Protein AF-A0A8S4RIF4-F1 (afdb_monomer)

Solvent-accessible surface area (backbone atoms only — not comparable to full-atom values): 4620 Å² total; per-residue (Å²): 132,87,88,75,58,86,89,64,76,74,53,74,66,60,53,32,60,77,68,66,59,87,76,54,69,66,60,53,49,51,51,49,52,51,52,50,51,54,55,38,68,70,49,62,89,86,38,64,66,33,37,66,74,66,65,61,65,85,62,96,64,69,89,88,68,79,81,84,129

Radius of gyration: 21.7 Å; Cα contacts (8 Å, |Δi|>4): 19; chains: 1; bounding box: 50×21×51 Å

pLDDT: mean 85.08, std 9.98, range [63.31, 96.75]

Mean predicted aligned error: 10.35 Å

Sequence (69 aa):
MLRIPWNAFRTNKAILEELGITQRLSSKVQARILTFFGHVSRRDNDSIERLVVQGSIEGTRSRGRPPMR

Organism: NCBI:txid348720

Foldseek 3Di:
DDPDDPVVPDDPVNVCVVVVPPDDPVNVVVVVVVVVLVVLCPDDPPDPSVCVSVVPDPPPDDPDDDDDD

Structure (mmCIF, N/CA/C/O backbone):
data_AF-A0A8S4RIF4-F1
#
_entry.id   AF-A0A8S4RIF4-F1
#
loop_
_atom_site.group_PDB
_atom_site.id
_atom_site.type_symbol
_atom_site.label_atom_id
_atom_site.label_alt_id
_atom_site.label_comp_id
_atom_site.label_asym_id
_atom_site.label_entity_id
_atom_site.label_seq_id
_atom_site.pdbx_PDB_ins_code
_atom_site.Cartn_x
_atom_site.Cartn_y
_atom_site.Cartn_z
_atom_site.occupancy
_atom_site.B_iso_or_equiv
_atom_site.auth_seq_id
_atom_site.auth_comp_id
_atom_site.auth_asym_id
_atom_site.auth_atom_id
_atom_site.pdbx_PDB_model_num
ATOM 1 N N . MET A 1 1 ? -22.118 2.344 14.218 1.00 75.31 1 MET A N 1
ATOM 2 C CA . MET A 1 1 ? -20.783 2.945 14.449 1.00 75.31 1 MET A CA 1
ATOM 3 C C . MET A 1 1 ? -20.541 2.981 15.952 1.00 75.31 1 MET A C 1
ATOM 5 O O . MET A 1 1 ? -21.459 3.374 16.664 1.00 75.31 1 MET A O 1
ATOM 9 N N . LEU A 1 2 ? -19.382 2.522 16.442 1.00 82.00 2 LEU A N 1
ATOM 10 C CA . LEU A 1 2 ? -19.072 2.532 17.880 1.00 82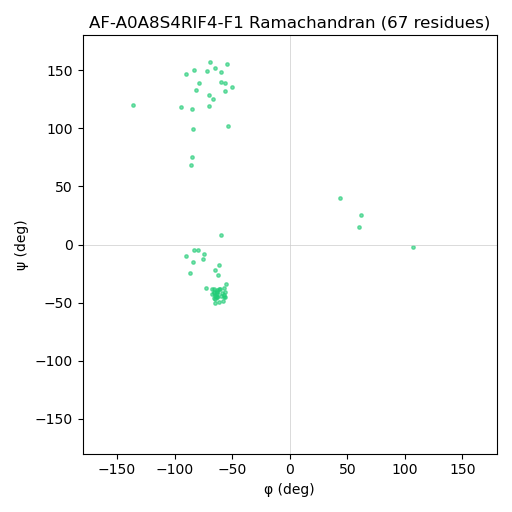.00 2 LEU A CA 1
ATOM 11 C C . LEU A 1 2 ? -18.950 3.986 18.368 1.00 82.00 2 LEU A C 1
ATOM 13 O O . LEU A 1 2 ? -18.185 4.767 17.806 1.00 82.00 2 LEU A O 1
ATOM 17 N N . ARG A 1 3 ? -19.716 4.361 19.398 1.00 90.31 3 ARG A N 1
ATOM 18 C CA . ARG A 1 3 ? -19.660 5.693 20.028 1.00 90.31 3 ARG A CA 1
ATOM 19 C C . ARG A 1 3 ? -18.546 5.696 21.075 1.00 90.31 3 ARG A C 1
ATOM 21 O O . ARG A 1 3 ? -18.812 5.566 22.264 1.00 90.31 3 ARG A O 1
ATOM 28 N N . ILE A 1 4 ? -17.299 5.763 20.615 1.00 88.12 4 ILE A N 1
ATOM 29 C CA . ILE A 1 4 ? -16.116 5.654 21.477 1.00 88.12 4 ILE A CA 1
ATOM 30 C C . ILE A 1 4 ? -15.793 7.037 22.061 1.00 88.12 4 ILE A C 1
ATOM 32 O O . ILE A 1 4 ? -15.478 7.946 21.290 1.00 88.12 4 ILE A O 1
ATOM 36 N N . PRO A 1 5 ? -15.866 7.233 23.390 1.00 91.88 5 PRO A N 1
ATOM 37 C CA . PRO A 1 5 ? -15.450 8.486 24.003 1.00 91.88 5 PRO A CA 1
ATOM 38 C C . PRO A 1 5 ? -13.923 8.611 23.958 1.00 91.88 5 PRO A C 1
ATOM 40 O O . PRO A 1 5 ? -13.202 7.618 24.047 1.00 91.88 5 PRO A O 1
ATOM 43 N N . TRP A 1 6 ? -13.415 9.839 23.865 1.00 88.38 6 TRP A N 1
ATOM 44 C CA . TRP A 1 6 ? -11.973 10.100 23.764 1.00 88.38 6 TRP A CA 1
ATOM 45 C C . TRP A 1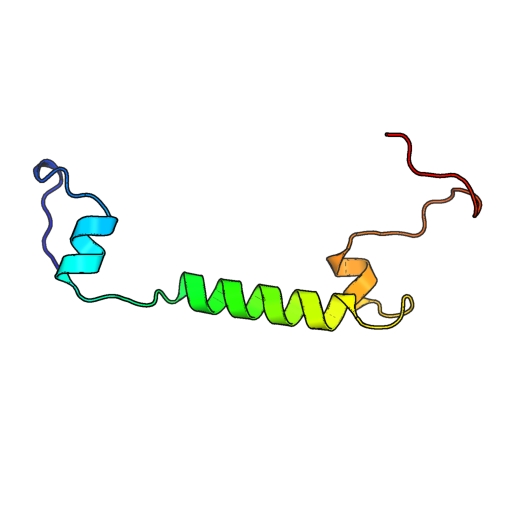 6 ? -11.181 9.622 25.001 1.00 88.38 6 TRP A C 1
ATOM 47 O O . TRP A 1 6 ? -10.029 9.222 24.873 1.00 88.38 6 TRP A O 1
ATOM 57 N N . ASN A 1 7 ? -11.839 9.545 26.166 1.00 93.75 7 ASN A N 1
ATOM 58 C CA . ASN 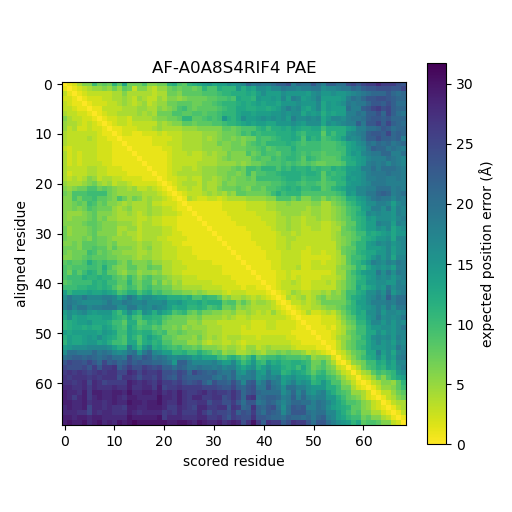A 1 7 ? -11.298 9.004 27.421 1.00 93.75 7 ASN A CA 1
ATOM 59 C C . ASN A 1 7 ? -11.184 7.473 27.460 1.00 93.75 7 ASN A C 1
ATOM 61 O O . ASN A 1 7 ? -10.655 6.930 28.424 1.00 93.75 7 ASN A O 1
ATOM 65 N N . ALA A 1 8 ? -11.714 6.747 26.470 1.00 90.56 8 ALA A N 1
ATOM 66 C CA . ALA A 1 8 ? -11.673 5.284 26.485 1.00 90.56 8 ALA A CA 1
ATOM 67 C C . ALA A 1 8 ? -10.283 4.714 26.151 1.00 90.56 8 ALA A C 1
ATOM 69 O O . ALA A 1 8 ? -10.089 3.510 26.306 1.00 90.56 8 ALA A O 1
ATOM 70 N N .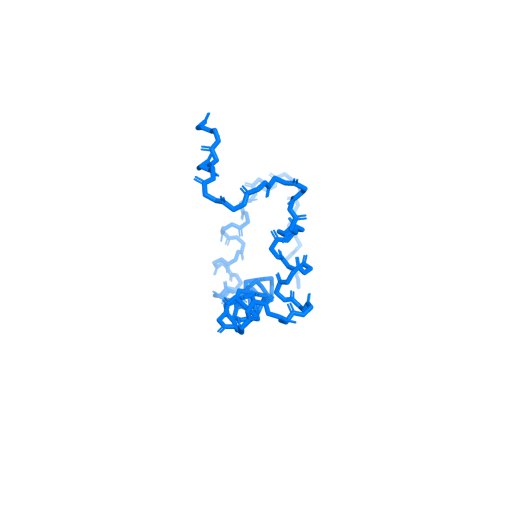 PHE A 1 9 ? -9.352 5.543 25.649 1.00 89.50 9 PHE A N 1
ATOM 71 C CA . PHE A 1 9 ? -7.980 5.158 25.274 1.00 89.50 9 PHE A CA 1
ATOM 72 C C . PHE A 1 9 ? -7.903 3.833 24.488 1.00 89.50 9 PHE A C 1
ATOM 74 O O . PHE A 1 9 ? -7.025 2.997 24.698 1.00 89.50 9 PHE A O 1
ATOM 81 N N . ARG A 1 10 ? -8.857 3.611 23.575 1.00 92.31 10 ARG A N 1
ATOM 82 C CA . ARG A 1 10 ? -8.941 2.379 22.778 1.00 92.31 10 ARG A CA 1
ATOM 83 C C . ARG A 1 10 ? -7.935 2.426 21.635 1.00 92.31 10 ARG A C 1
ATOM 85 O O . ARG A 1 10 ? -7.794 3.438 20.955 1.00 92.31 10 ARG A O 1
ATOM 92 N N . THR A 1 11 ? -7.277 1.301 21.376 1.00 92.12 11 THR A N 1
ATOM 93 C CA . THR A 1 11 ? -6.387 1.169 20.221 1.00 92.12 11 THR A CA 1
ATOM 94 C C . THR A 1 11 ? -7.181 0.824 18.964 1.00 92.12 11 THR A C 1
ATOM 96 O O . THR A 1 11 ? -8.188 0.117 19.013 1.00 92.12 11 THR A O 1
ATOM 99 N N . ASN A 1 12 ? -6.683 1.259 17.804 1.00 88.88 12 ASN A N 1
ATOM 100 C CA . ASN A 1 12 ? -7.277 0.904 16.512 1.00 88.88 12 ASN A CA 1
ATOM 101 C C . ASN A 1 12 ? -7.378 -0.618 16.316 1.00 88.88 12 ASN A C 1
ATOM 103 O O . ASN A 1 12 ? -8.332 -1.086 15.706 1.00 88.88 12 ASN A O 1
ATOM 107 N N . LYS A 1 13 ? -6.421 -1.391 16.849 1.00 90.00 13 LYS A N 1
ATOM 108 C CA . LYS A 1 13 ? -6.430 -2.856 16.774 1.00 90.00 13 LYS A CA 1
ATOM 109 C C . LYS A 1 13 ? -7.613 -3.455 17.540 1.00 90.00 13 LYS A C 1
ATOM 111 O O . LYS A 1 13 ? -8.364 -4.222 16.952 1.00 90.00 13 LYS A O 1
ATOM 116 N N . ALA A 1 14 ? -7.820 -3.046 18.794 1.00 91.56 14 ALA A N 1
ATOM 117 C CA . ALA A 1 14 ? -8.930 -3.540 19.613 1.00 91.56 14 ALA A CA 1
ATOM 118 C C . ALA A 1 14 ? -10.297 -3.211 18.991 1.00 91.56 14 ALA A C 1
ATOM 120 O O . ALA A 1 14 ? -11.201 -4.039 18.997 1.00 91.56 14 ALA A O 1
ATOM 121 N N . ILE A 1 15 ? -10.433 -2.021 18.397 1.00 90.44 15 ILE A N 1
ATOM 122 C CA . ILE A 1 15 ? -11.662 -1.611 17.699 1.00 90.44 15 ILE A CA 1
ATOM 123 C C . ILE A 1 15 ? -11.909 -2.479 16.457 1.00 90.44 15 ILE A C 1
ATOM 125 O O . ILE A 1 15 ? -13.045 -2.856 16.183 1.00 90.44 15 ILE A O 1
ATOM 129 N N . LEU A 1 16 ? -10.861 -2.793 15.690 1.00 89.44 16 LEU A N 1
ATOM 130 C CA . LEU A 1 16 ? -10.982 -3.646 14.505 1.00 89.44 16 LEU A CA 1
ATOM 131 C C . LEU A 1 16 ? -11.343 -5.092 14.871 1.00 89.44 16 LEU A C 1
ATOM 133 O O . LEU A 1 16 ? -12.149 -5.692 14.163 1.00 89.44 16 LEU A O 1
ATOM 137 N N . GLU A 1 17 ? -10.791 -5.621 15.967 1.00 91.62 17 GLU A N 1
ATOM 138 C CA . GLU A 1 17 ? -11.133 -6.948 16.499 1.00 91.62 17 GLU A CA 1
ATOM 139 C C . GLU A 1 17 ? -12.591 -7.007 16.976 1.00 91.62 17 GLU A C 1
ATOM 141 O O . GLU A 1 17 ? -13.318 -7.914 16.582 1.00 91.62 17 GLU A O 1
ATOM 146 N N . GLU A 1 18 ? -13.050 -6.010 17.739 1.00 92.12 18 GLU A N 1
ATOM 147 C CA . GLU A 1 18 ? -14.438 -5.924 18.222 1.00 92.12 18 GLU A CA 1
ATOM 148 C C . GLU A 1 18 ? -15.454 -5.824 17.074 1.00 92.12 18 GLU A C 1
ATOM 150 O O . GLU A 1 18 ? -16.519 -6.434 17.118 1.00 92.12 18 GLU A O 1
ATOM 155 N N . LEU A 1 19 ? -15.115 -5.081 16.018 1.00 90.56 19 LEU A N 1
ATOM 156 C CA . LEU A 1 19 ? -15.951 -4.968 14.822 1.00 90.56 19 LEU A CA 1
ATOM 157 C C . LEU A 1 19 ? -15.824 -6.173 13.873 1.00 90.56 19 LEU A C 1
ATOM 159 O O . LEU A 1 19 ? -16.508 -6.198 12.850 1.00 90.56 19 LEU A O 1
ATOM 163 N N . GLY A 1 20 ? -14.937 -7.134 14.153 1.00 90.94 20 GLY A N 1
ATOM 164 C CA . GLY A 1 20 ? -14.680 -8.278 13.274 1.00 90.94 20 GLY A CA 1
ATOM 165 C C . GLY A 1 20 ? -14.135 -7.885 11.895 1.00 90.94 20 GLY A C 1
ATOM 166 O O . GLY A 1 20 ? -14.330 -8.605 10.913 1.00 90.94 20 GLY A O 1
ATOM 167 N N . ILE A 1 21 ? -13.471 -6.730 11.781 1.00 89.31 21 ILE A N 1
ATOM 168 C CA . ILE A 1 21 ? -12.963 -6.226 10.501 1.00 89.31 21 ILE A CA 1
ATOM 169 C C . ILE A 1 21 ? -11.611 -6.874 10.214 1.00 89.31 21 ILE A C 1
ATOM 171 O O . ILE A 1 21 ? -10.564 -6.427 10.679 1.00 89.31 21 ILE A O 1
ATOM 175 N N . THR A 1 22 ? -11.633 -7.901 9.373 1.00 87.12 22 THR A N 1
ATOM 176 C CA . THR A 1 22 ? -10.431 -8.639 8.959 1.00 87.12 22 THR A CA 1
ATOM 177 C C . THR A 1 22 ? -9.717 -8.010 7.764 1.00 87.12 22 THR A C 1
ATOM 179 O O . THR A 1 22 ? -8.517 -8.209 7.588 1.00 87.12 22 THR A O 1
ATOM 182 N N . GLN A 1 23 ? -10.428 -7.248 6.925 1.00 85.56 23 GLN A N 1
ATOM 183 C CA . GLN A 1 23 ? -9.893 -6.651 5.699 1.00 85.56 23 GLN A CA 1
ATOM 184 C C . GLN A 1 23 ? -10.346 -5.200 5.553 1.00 85.56 23 GLN A C 1
ATOM 186 O O . GLN A 1 23 ? -11.536 -4.909 5.436 1.00 85.56 23 GLN A O 1
ATOM 191 N N . ARG A 1 24 ? -9.382 -4.277 5.508 1.00 88.06 24 ARG A N 1
ATOM 192 C CA . ARG A 1 24 ? -9.649 -2.847 5.308 1.00 88.06 24 ARG A CA 1
ATOM 193 C C . ARG A 1 24 ? -9.637 -2.521 3.817 1.00 88.06 24 ARG A C 1
ATOM 195 O O . ARG A 1 24 ? -8.852 -3.085 3.053 1.00 88.06 24 ARG A O 1
ATOM 202 N N . LEU A 1 25 ? -10.467 -1.563 3.406 1.00 89.81 25 LEU A N 1
ATOM 203 C CA . LEU A 1 25 ? -10.452 -1.046 2.036 1.00 89.81 25 LEU A CA 1
ATOM 204 C C . LEU A 1 25 ? -9.060 -0.525 1.657 1.00 89.81 25 LEU A C 1
ATOM 206 O O . LEU A 1 25 ? -8.582 -0.816 0.568 1.00 89.81 25 LEU A O 1
ATOM 210 N N . SER A 1 26 ? -8.381 0.163 2.577 1.00 92.56 26 SER A N 1
ATOM 211 C CA . SER A 1 26 ? -7.011 0.644 2.375 1.00 92.56 26 SER A CA 1
ATOM 212 C C . SER A 1 26 ? -6.034 -0.487 2.046 1.00 92.56 26 SER A C 1
ATOM 214 O O . SER A 1 26 ? -5.259 -0.356 1.105 1.00 92.56 26 SER A O 1
ATOM 216 N N . SER A 1 27 ? -6.114 -1.619 2.751 1.00 92.50 27 SER A N 1
ATOM 217 C CA . SER A 1 27 ? -5.295 -2.805 2.472 1.00 92.50 27 SER A CA 1
ATOM 218 C C . SER A 1 27 ? -5.589 -3.381 1.084 1.00 92.50 27 SER A C 1
ATOM 220 O O . SER A 1 27 ? -4.663 -3.721 0.350 1.00 92.50 27 SER A O 1
ATOM 222 N N . LYS A 1 28 ? -6.866 -3.427 0.677 1.00 94.75 28 LYS A N 1
ATOM 223 C CA . LYS A 1 28 ? -7.253 -3.849 -0.681 1.00 94.75 28 LYS A CA 1
ATOM 224 C C . LYS A 1 28 ? -6.719 -2.893 -1.749 1.00 94.75 28 LYS A C 1
ATOM 226 O O . LYS A 1 28 ? -6.197 -3.349 -2.761 1.00 94.75 28 LYS A O 1
ATOM 231 N N . VAL A 1 29 ? -6.822 -1.584 -1.528 1.00 96.69 29 VAL A N 1
ATOM 232 C CA . VAL A 1 29 ? -6.309 -0.560 -2.450 1.00 96.69 29 VAL A CA 1
ATOM 233 C C . VAL A 1 29 ? -4.789 -0.655 -2.569 1.00 96.69 29 VAL A C 1
ATOM 235 O O . VAL A 1 29 ? -4.277 -0.684 -3.683 1.00 96.69 29 VAL A O 1
ATOM 238 N N . GLN A 1 30 ? -4.067 -0.801 -1.456 1.00 95.56 30 GLN A N 1
ATOM 239 C CA . GLN A 1 30 ? -2.616 -1.011 -1.477 1.00 95.56 30 GLN A CA 1
ATOM 240 C C . GLN A 1 30 ? -2.229 -2.273 -2.250 1.00 95.56 30 GLN A C 1
ATOM 242 O O . GLN A 1 30 ? -1.340 -2.213 -3.095 1.00 95.56 30 GLN A O 1
ATOM 247 N N . ALA A 1 31 ? -2.928 -3.392 -2.037 1.00 96.56 31 ALA A N 1
ATOM 248 C CA . ALA A 1 31 ? -2.688 -4.608 -2.809 1.00 96.56 31 ALA A CA 1
ATOM 249 C C . ALA A 1 31 ? -2.890 -4.372 -4.316 1.00 96.56 31 ALA A C 1
ATOM 251 O O . ALA A 1 31 ? -2.065 -4.800 -5.121 1.00 96.56 31 ALA A O 1
ATOM 252 N N . ARG A 1 32 ? -3.936 -3.631 -4.710 1.00 96.75 32 ARG A N 1
ATOM 253 C CA . ARG A 1 32 ? -4.174 -3.271 -6.118 1.00 96.75 32 ARG A CA 1
ATOM 254 C C . ARG A 1 32 ? -3.057 -2.399 -6.691 1.00 96.75 32 ARG A C 1
ATOM 256 O O . ARG A 1 32 ? -2.563 -2.705 -7.775 1.00 96.75 32 ARG A O 1
ATOM 263 N N . ILE A 1 33 ? -2.612 -1.384 -5.952 1.00 95.75 33 ILE A N 1
ATOM 264 C CA . ILE A 1 33 ? -1.476 -0.537 -6.344 1.00 95.75 33 ILE A CA 1
ATOM 265 C C . ILE A 1 33 ? -0.224 -1.393 -6.562 1.00 95.75 33 ILE A C 1
ATOM 267 O O . ILE A 1 33 ? 0.430 -1.253 -7.590 1.00 95.75 33 ILE A O 1
ATOM 271 N N . LEU A 1 34 ? 0.072 -2.334 -5.660 1.00 95.31 34 LEU A N 1
ATOM 272 C CA . LEU A 1 34 ? 1.227 -3.228 -5.795 1.00 95.31 34 LEU A CA 1
ATOM 273 C C . LEU A 1 34 ? 1.104 -4.169 -6.999 1.00 95.31 34 LEU A C 1
ATOM 275 O O . LEU A 1 34 ? 2.079 -4.368 -7.723 1.00 95.31 34 LEU A O 1
ATOM 279 N N . THR A 1 35 ? -0.086 -4.719 -7.262 1.00 96.50 35 THR A N 1
ATOM 280 C CA . THR A 1 35 ? -0.298 -5.554 -8.458 1.00 96.50 35 THR A CA 1
ATOM 281 C C . THR A 1 35 ? -0.097 -4.764 -9.748 1.00 96.50 35 THR A C 1
ATOM 283 O O . THR A 1 35 ? 0.543 -5.263 -10.673 1.00 96.50 35 THR A O 1
ATOM 286 N N . PHE A 1 36 ? -0.578 -3.518 -9.789 1.00 93.31 36 PHE A N 1
ATOM 287 C CA . PHE A 1 36 ? -0.378 -2.622 -10.922 1.00 93.31 36 PHE A CA 1
ATOM 288 C C . PHE A 1 36 ? 1.098 -2.252 -11.085 1.00 93.31 36 PHE A C 1
ATOM 290 O O . PHE A 1 36 ? 1.646 -2.381 -12.176 1.00 93.31 36 PHE A O 1
ATOM 297 N N . PHE A 1 37 ? 1.773 -1.896 -9.991 1.00 92.94 37 PHE A N 1
ATOM 298 C CA . PHE A 1 37 ? 3.205 -1.616 -9.988 1.00 92.94 37 PHE A CA 1
ATOM 299 C C . PHE A 1 37 ? 4.021 -2.798 -10.528 1.00 92.94 37 PHE A C 1
ATOM 301 O O . PHE A 1 37 ? 4.900 -2.613 -11.367 1.00 92.94 37 PHE A O 1
ATOM 308 N N . GLY A 1 38 ? 3.712 -4.024 -10.093 1.00 91.94 38 GLY A N 1
ATOM 309 C CA . GLY A 1 38 ? 4.373 -5.234 -10.582 1.00 91.94 38 GLY A CA 1
ATOM 310 C C . GLY A 1 38 ? 4.100 -5.512 -12.062 1.00 91.94 38 GLY A C 1
ATOM 311 O O . GLY A 1 38 ? 5.004 -5.936 -12.777 1.00 91.94 38 GLY A O 1
ATOM 312 N N . HIS A 1 39 ? 2.874 -5.263 -12.532 1.00 93.06 39 HIS A N 1
ATOM 313 C CA . HIS A 1 39 ? 2.520 -5.355 -13.954 1.00 93.06 39 HIS A CA 1
ATOM 314 C C . HIS A 1 39 ? 3.330 -4.371 -14.799 1.00 93.06 39 HIS A C 1
ATOM 316 O O . HIS A 1 39 ? 3.963 -4.777 -15.769 1.00 93.06 39 HIS A O 1
ATOM 322 N N . VAL A 1 40 ? 3.377 -3.105 -14.381 1.00 92.12 40 VAL A N 1
ATOM 323 C CA . VAL A 1 40 ? 4.149 -2.054 -15.055 1.00 92.12 40 VAL A CA 1
ATOM 324 C C . VAL A 1 40 ? 5.650 -2.360 -15.029 1.00 92.12 40 VAL A C 1
ATOM 326 O O . VAL A 1 40 ? 6.317 -2.249 -16.052 1.00 92.12 40 VAL A O 1
ATOM 329 N N . SER A 1 41 ? 6.182 -2.822 -13.896 1.00 88.00 41 SER A N 1
ATOM 330 C CA . SER A 1 41 ? 7.615 -3.115 -13.740 1.00 88.00 41 SER A CA 1
ATOM 331 C C . SER A 1 41 ? 8.120 -4.256 -14.630 1.00 88.00 41 SER A C 1
ATOM 333 O O . SER A 1 41 ? 9.319 -4.329 -14.881 1.00 88.00 41 SER A O 1
ATOM 335 N N . ARG A 1 42 ? 7.234 -5.146 -15.099 1.00 90.31 42 ARG A N 1
ATOM 336 C CA . ARG A 1 42 ? 7.572 -6.256 -16.010 1.00 90.31 42 ARG A CA 1
ATOM 337 C C . ARG A 1 42 ? 7.459 -5.902 -17.494 1.00 90.31 42 ARG A C 1
ATOM 339 O O . ARG A 1 42 ? 7.869 -6.717 -18.314 1.00 90.31 42 ARG A O 1
ATOM 346 N N . ARG A 1 43 ? 6.891 -4.744 -17.850 1.00 88.75 43 ARG A N 1
ATOM 347 C CA . ARG A 1 43 ? 6.849 -4.284 -19.248 1.00 88.75 43 ARG A CA 1
ATOM 348 C C . ARG A 1 43 ? 8.246 -3.912 -19.737 1.00 88.75 43 ARG A C 1
ATOM 350 O O . ARG A 1 43 ? 9.108 -3.577 -18.924 1.00 88.75 43 ARG A O 1
ATOM 357 N N . ASP A 1 44 ? 8.445 -3.946 -21.052 1.00 83.31 44 ASP A N 1
ATOM 358 C CA . ASP A 1 44 ? 9.698 -3.536 -21.689 1.00 83.31 44 ASP A CA 1
ATOM 359 C C . ASP A 1 44 ? 10.102 -2.111 -21.287 1.00 83.31 44 ASP A C 1
ATOM 361 O O . ASP A 1 44 ? 9.266 -1.291 -20.893 1.00 83.31 44 ASP A O 1
ATOM 365 N N . ASN A 1 45 ? 11.403 -1.819 -21.365 1.00 79.75 45 ASN A N 1
ATOM 366 C CA . ASN A 1 45 ? 11.965 -0.530 -20.940 1.00 79.75 45 ASN A CA 1
ATOM 367 C C . ASN A 1 45 ? 11.409 0.665 -21.733 1.00 79.75 45 ASN A C 1
ATOM 369 O O . ASN A 1 45 ? 11.483 1.791 -21.252 1.00 79.75 45 ASN A O 1
ATOM 373 N N . ASP A 1 46 ? 10.810 0.411 -22.894 1.00 82.56 46 ASP A N 1
ATOM 374 C CA . ASP A 1 46 ? 10.234 1.430 -23.771 1.00 82.56 46 ASP A CA 1
ATOM 375 C C . ASP A 1 46 ? 8.807 1.835 -23.335 1.00 82.56 46 ASP A C 1
ATOM 377 O O . ASP A 1 46 ? 8.205 2.753 -23.895 1.00 82.56 46 ASP A O 1
ATOM 381 N N . SER A 1 47 ? 8.237 1.171 -22.317 1.00 86.25 47 SER A N 1
ATOM 382 C CA . SER A 1 47 ? 6.945 1.552 -21.737 1.00 86.25 47 SER A CA 1
ATOM 383 C C . SER A 1 47 ? 7.063 2.862 -20.953 1.00 86.25 47 SER A C 1
ATOM 385 O O . SER A 1 47 ? 7.721 2.948 -19.913 1.00 86.25 47 SER A O 1
ATOM 387 N N . ILE A 1 48 ? 6.309 3.867 -21.403 1.00 85.00 48 ILE A N 1
ATOM 388 C CA . ILE A 1 48 ? 6.156 5.157 -20.716 1.00 85.00 48 ILE A CA 1
ATOM 389 C C . ILE A 1 48 ? 5.641 4.962 -19.283 1.00 85.00 48 ILE A C 1
ATOM 391 O O . ILE A 1 48 ? 6.079 5.653 -18.368 1.00 85.00 48 ILE A O 1
ATOM 395 N N . GLU A 1 49 ? 4.738 4.005 -19.048 1.00 87.75 49 GLU A N 1
ATOM 396 C CA . GLU A 1 49 ? 4.186 3.762 -17.707 1.00 87.75 49 GLU A CA 1
ATOM 397 C C . GLU A 1 49 ? 5.287 3.311 -16.745 1.00 87.75 49 GLU A C 1
ATOM 399 O O . GLU A 1 49 ? 5.327 3.749 -15.594 1.00 87.75 49 GLU A O 1
ATOM 404 N N . ARG A 1 50 ? 6.212 2.469 -17.223 1.00 87.94 50 ARG A N 1
ATOM 405 C CA . ARG A 1 50 ? 7.359 2.011 -16.439 1.00 87.94 50 ARG A CA 1
ATOM 406 C C . ARG A 1 50 ? 8.329 3.148 -16.149 1.00 87.94 50 ARG A C 1
ATOM 408 O O . ARG A 1 50 ? 8.755 3.280 -15.002 1.00 87.94 50 ARG A O 1
ATOM 415 N N . LEU A 1 51 ? 8.606 3.995 -17.139 1.00 86.00 51 LEU A N 1
ATOM 416 C CA . LEU A 1 51 ? 9.430 5.194 -16.978 1.00 86.00 51 LEU A CA 1
ATOM 417 C C . LEU A 1 51 ? 8.863 6.137 -15.906 1.00 86.00 51 LEU A C 1
ATOM 419 O O . LEU A 1 51 ? 9.584 6.555 -14.999 1.00 86.00 51 LEU A O 1
ATOM 423 N N . VAL A 1 52 ? 7.561 6.427 -15.983 1.00 87.00 52 VAL A N 1
ATOM 424 C CA . VAL A 1 52 ? 6.857 7.321 -15.051 1.00 87.00 52 VAL A CA 1
ATOM 425 C C . VAL A 1 52 ? 6.841 6.745 -13.635 1.00 87.00 52 VAL A C 1
ATOM 427 O O . VAL A 1 52 ? 7.110 7.463 -12.677 1.00 87.00 52 VAL A O 1
ATOM 430 N N . VAL A 1 53 ? 6.556 5.449 -13.489 1.00 87.31 53 VAL A N 1
ATOM 431 C CA . VAL A 1 53 ? 6.450 4.794 -12.176 1.00 87.31 53 VAL A CA 1
ATOM 432 C C . VAL A 1 53 ? 7.814 4.599 -11.508 1.00 87.31 53 VAL A C 1
ATOM 434 O O . VAL A 1 53 ? 7.918 4.740 -10.291 1.00 87.31 53 VAL A O 1
ATOM 437 N N . GLN A 1 54 ? 8.860 4.272 -12.272 1.00 83.75 54 GLN A N 1
ATOM 438 C CA . GLN A 1 54 ? 10.210 4.066 -11.730 1.00 83.75 54 GLN A CA 1
ATOM 439 C C . GLN A 1 54 ? 10.986 5.378 -11.566 1.00 83.75 54 GLN A C 1
ATOM 441 O O . GLN A 1 54 ? 12.029 5.382 -10.913 1.00 83.75 54 GLN A O 1
ATOM 446 N N . GLY A 1 55 ? 10.531 6.474 -12.186 1.00 79.56 55 GLY A N 1
ATOM 447 C CA . GLY A 1 55 ? 11.247 7.754 -12.203 1.00 79.56 55 GLY A CA 1
ATOM 448 C C . GLY A 1 55 ? 12.638 7.665 -12.842 1.00 79.56 55 GLY A C 1
ATOM 449 O O . GLY A 1 55 ? 13.468 8.553 -12.660 1.00 79.56 55 GLY A O 1
ATOM 450 N N . SER A 1 56 ? 12.913 6.577 -13.566 1.00 68.56 56 SER A N 1
ATOM 451 C CA . SER A 1 56 ? 14.211 6.283 -14.170 1.00 68.56 56 SER A CA 1
ATOM 452 C C . SER A 1 56 ? 14.314 6.966 -15.524 1.00 68.56 56 SER A C 1
ATOM 454 O O . SER A 1 56 ? 14.314 6.311 -16.557 1.00 68.56 56 SER A O 1
ATOM 456 N N . ILE A 1 57 ? 14.378 8.295 -15.520 1.00 65.88 57 ILE A N 1
ATOM 457 C 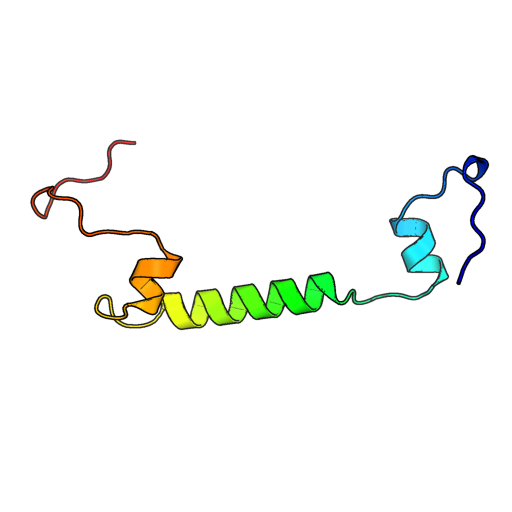CA . ILE A 1 57 ? 14.801 9.051 -16.701 1.00 65.88 57 ILE A CA 1
ATOM 458 C C . ILE A 1 57 ? 16.179 8.539 -17.113 1.00 65.88 57 ILE A C 1
ATOM 460 O O . ILE A 1 57 ? 17.052 8.389 -16.253 1.00 65.88 57 ILE A O 1
ATOM 464 N N . GLU A 1 58 ? 16.370 8.253 -18.406 1.00 64.81 58 GLU A N 1
ATOM 465 C CA . GLU A 1 58 ? 17.705 8.026 -18.952 1.00 64.81 58 GLU A CA 1
ATOM 466 C C . GLU A 1 58 ? 18.556 9.236 -18.566 1.00 64.81 58 GLU A C 1
ATOM 468 O O . GLU A 1 58 ? 18.407 10.336 -19.098 1.00 64.81 58 GLU A O 1
ATOM 473 N N . GLY A 1 59 ? 19.396 9.065 -17.545 1.00 63.47 59 GLY A N 1
ATOM 474 C CA . GLY A 1 59 ? 20.331 10.103 -17.166 1.00 63.47 59 GLY A CA 1
ATOM 475 C C . GLY A 1 59 ? 21.227 10.374 -18.366 1.00 63.47 59 GLY A C 1
ATOM 476 O O . GLY A 1 59 ? 21.588 9.454 -19.094 1.00 63.47 59 GLY A O 1
ATOM 477 N N . THR A 1 60 ? 21.690 11.608 -18.527 1.00 67.31 60 THR A 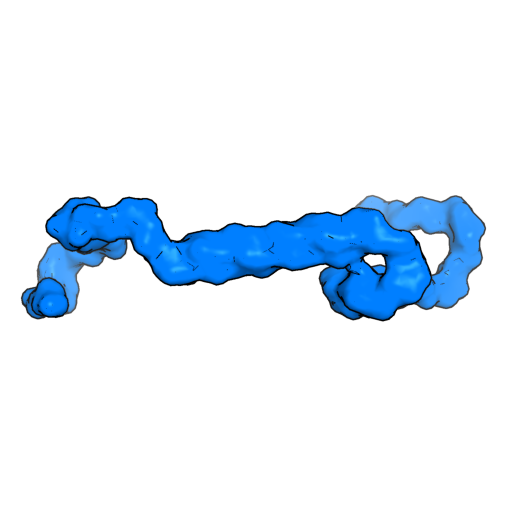N 1
ATOM 478 C CA . THR A 1 60 ? 22.710 11.998 -19.521 1.00 67.31 60 THR A CA 1
ATOM 479 C C . THR A 1 60 ? 24.056 11.269 -19.361 1.00 67.31 60 THR A C 1
ATOM 481 O O . THR A 1 60 ? 25.044 11.613 -20.007 1.00 67.31 60 THR A O 1
ATOM 484 N N . ARG A 1 61 ? 24.137 10.266 -18.479 1.00 66.00 61 ARG A N 1
ATOM 485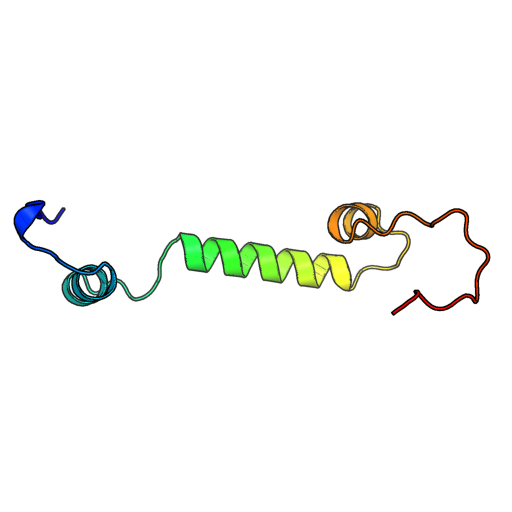 C CA . ARG A 1 61 ? 25.332 9.476 -18.216 1.00 66.00 61 ARG A CA 1
ATOM 486 C C . ARG A 1 61 ? 25.479 8.390 -19.270 1.00 66.00 61 ARG A C 1
ATOM 488 O O . ARG A 1 61 ? 24.555 7.639 -19.562 1.00 66.00 61 ARG A O 1
ATOM 495 N N . SER A 1 62 ? 26.692 8.275 -19.787 1.00 71.44 62 SER A N 1
ATOM 496 C CA . SER A 1 62 ? 27.095 7.227 -20.713 1.00 71.44 62 SER A CA 1
ATOM 497 C C . SER A 1 62 ? 26.851 5.834 -20.121 1.00 71.44 62 SER A C 1
ATOM 499 O O . SER A 1 62 ? 27.110 5.581 -18.938 1.00 71.44 62 SER A O 1
ATOM 501 N N . ARG A 1 63 ? 26.357 4.918 -20.965 1.00 73.31 63 ARG A N 1
ATOM 502 C CA . ARG A 1 63 ? 26.152 3.503 -20.626 1.00 73.31 63 ARG A CA 1
ATOM 503 C C . ARG A 1 63 ? 27.429 2.911 -20.011 1.00 73.31 63 ARG A C 1
ATOM 505 O O . ARG A 1 63 ? 28.520 3.131 -20.526 1.00 73.31 63 ARG A O 1
ATOM 512 N N . GLY A 1 64 ? 27.282 2.145 -18.927 1.00 73.62 64 GLY A N 1
ATOM 513 C CA . GLY A 1 64 ? 28.376 1.377 -18.314 1.00 73.62 64 GLY A CA 1
ATOM 514 C C . GLY A 1 64 ? 28.932 1.909 -16.990 1.00 73.62 64 GLY A C 1
ATOM 515 O O . GLY A 1 64 ? 29.794 1.256 -16.407 1.00 73.62 64 GLY A O 1
ATOM 516 N N . ARG A 1 65 ? 28.449 3.044 -16.462 1.00 69.88 65 ARG A N 1
ATOM 517 C CA . ARG A 1 65 ? 28.882 3.529 -15.139 1.00 69.88 65 ARG A CA 1
ATOM 518 C C . ARG A 1 65 ? 27.915 3.065 -14.037 1.00 69.88 65 ARG A C 1
ATOM 520 O O . ARG A 1 65 ? 26.746 3.447 -14.091 1.00 69.88 65 ARG A O 1
ATOM 527 N N . PRO A 1 66 ? 28.360 2.272 -13.043 1.00 64.88 66 PRO A N 1
ATOM 528 C CA . PRO A 1 66 ? 27.494 1.839 -11.949 1.00 64.88 66 PRO A CA 1
ATOM 529 C C . PRO A 1 66 ? 27.043 3.034 -11.088 1.00 64.88 66 PRO A C 1
ATOM 531 O O . PRO A 1 66 ? 27.763 4.038 -11.007 1.00 64.88 66 PRO A O 1
ATOM 534 N N . PRO A 1 67 ? 25.860 2.953 -10.450 1.00 65.19 67 PRO A N 1
ATOM 535 C CA . PRO A 1 67 ? 25.409 3.976 -9.514 1.00 65.19 67 PRO A CA 1
ATOM 536 C C . PRO A 1 67 ? 26.406 4.091 -8.356 1.00 65.19 67 PRO A C 1
ATOM 538 O O . PRO A 1 67 ? 26.954 3.092 -7.889 1.00 65.19 67 PRO A O 1
ATOM 541 N N . MET A 1 68 ? 26.672 5.321 -7.917 1.00 63.31 68 MET A N 1
ATOM 542 C CA . MET A 1 68 ? 27.511 5.550 -6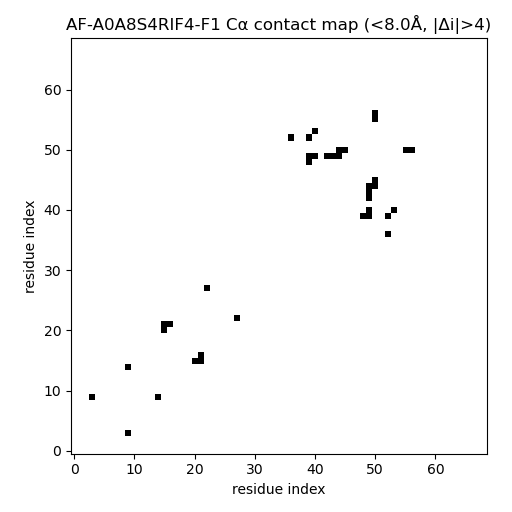.744 1.00 63.31 68 MET A CA 1
ATOM 543 C C . MET A 1 68 ? 26.730 5.077 -5.512 1.00 63.31 68 MET A C 1
ATOM 545 O O . MET A 1 68 ? 25.555 5.421 -5.390 1.00 63.31 68 MET A O 1
ATOM 549 N N . ARG A 1 69 ? 27.368 4.233 -4.692 1.00 63.94 69 ARG A N 1
ATOM 550 C CA . ARG A 1 69 ? 26.789 3.640 -3.477 1.00 63.94 69 ARG A CA 1
ATOM 551 C C . ARG A 1 69 ? 26.345 4.692 -2.472 1.00 63.94 69 ARG A C 1
ATOM 553 O O . ARG A 1 69 ? 27.086 5.688 -2.323 1.00 63.94 69 ARG A O 1
#

Secondary 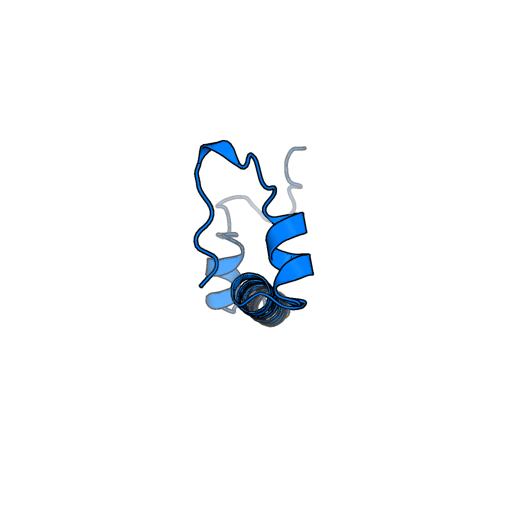structure (DSSP, 8-state):
-----GGG---HHHHHHHTT----HHHHHHHHHHHHHHHHHTS-TT-HHHHHHHT----SSPTTPPPP-